Protein AF-A0A0T8SV17-F1 (afdb_monomer_lite)

pLDDT: mean 82.0, std 11.45, range [44.0, 95.12]

Sequence (177 aa):
MTAANGGGGFLLIFLISTILIGFPLLLAEFALGRSAGVSAIKTFGKLGKNNKYNFIGWIGAFALFILLSFYSVIGGWILVYLGIEFGKLFQLGGTGDYAQLFTSIISNPAIALGAQATFILLNIFIVSRGVQKGVERASKVMMPLLFIIFVIIIERSLSLPNAMEGFFTSSNQIFQN

Secondary structure (DSSP, 8-state):
-GGGTTTHHHHHHHHHHIIIIIHHHHHHHHHHHHHH-S-HHHHHHHHTTSGGGHHHHHHHHHHHHHHHHHHHHHHHHHHHHHHHHHHHHTT-S----HHHHHHHHHH-HHHHHHHHHHHHHHHHHHHHT-IIIIIIHHHHHHHHHHHHHHHHHHHHHHTSTTHHHHHHHHHHTTT--

InterPro domains:
  IPR000175 Sodium:neurotransmitter symporter [PF00209] (2-85)
  IPR000175 Sodium:neurotransmitter symporter [PS50267] (1-177)
  IPR000175 Sodium:neurotransmitter symporter [PTHR42948] (1-167)
  IPR037272 Sodium:neurotransmitter symporter superfamily [SSF161070] (2-168)

Foldseek 3Di:
DLVVPLFQQVVVVVVVCCVPPVVVVVVVLVVLCVVQVDDQLCSQCSVVVHNVRSVVSVVVVVVVVVVLVVVLLVQLVVVVVVVQVVCVVVVNDDDDDVVVVVVVCVVDPVSSVVSSVVSVVVVCVQPVCPCVRRVVVCCVVVVVVVVVVVVVVVVVCCVDPCSVVVVVVSVVSNPPD

Organism: Streptococcus pneumoniae (NCBI:txid1313)

Radius of gyration: 21.64 Å; chains: 1; bounding box: 38×45×60 Å

Structure (mmCIF, N/CA/C/O backbone):
data_AF-A0A0T8SV17-F1
#
_entry.id   AF-A0A0T8SV17-F1
#
loop_
_atom_site.group_PDB
_atom_site.id
_atom_site.type_symbol
_atom_site.label_atom_id
_atom_site.label_alt_id
_atom_site.label_comp_id
_atom_site.label_asym_id
_atom_site.label_entity_id
_atom_site.label_seq_id
_atom_site.pdbx_PDB_ins_code
_atom_site.Cartn_x
_atom_site.Cartn_y
_atom_site.Cartn_z
_atom_site.occupancy
_atom_site.B_iso_or_equiv
_atom_site.auth_seq_id
_atom_site.auth_comp_id
_atom_site.auth_asym_id
_atom_site.auth_atom_id
_atom_site.pdbx_PDB_model_num
ATOM 1 N N . MET A 1 1 ? 14.529 -10.552 1.321 1.00 56.81 1 MET A N 1
ATOM 2 C CA . MET A 1 1 ? 14.667 -11.266 2.613 1.00 56.81 1 MET A CA 1
ATOM 3 C C . MET A 1 1 ? 14.727 -12.775 2.416 1.00 56.81 1 MET A C 1
ATOM 5 O O . MET A 1 1 ? 15.702 -13.359 2.860 1.00 56.81 1 MET A O 1
ATOM 9 N N . THR A 1 2 ? 13.788 -13.390 1.690 1.00 60.19 2 THR A N 1
ATOM 10 C CA . THR A 1 2 ? 13.746 -14.846 1.437 1.00 60.19 2 THR A CA 1
ATOM 11 C C . THR A 1 2 ? 15.035 -15.407 0.824 1.00 60.19 2 THR A C 1
ATOM 13 O O . THR A 1 2 ? 15.623 -16.316 1.392 1.00 60.19 2 THR A O 1
ATOM 16 N N . ALA A 1 3 ? 15.563 -14.806 -0.250 1.00 59.19 3 ALA A N 1
ATOM 17 C CA . ALA A 1 3 ? 16.815 -15.268 -0.871 1.00 59.19 3 ALA A CA 1
ATOM 18 C C . ALA A 1 3 ? 18.059 -15.144 0.037 1.00 59.19 3 ALA A C 1
ATOM 20 O O . ALA A 1 3 ? 19.025 -15.872 -0.147 1.00 59.19 3 ALA A O 1
ATOM 21 N N . ALA A 1 4 ? 18.032 -14.243 1.026 1.00 62.06 4 ALA A N 1
ATOM 22 C CA . ALA A 1 4 ? 19.168 -13.960 1.906 1.00 62.06 4 ALA A CA 1
ATOM 23 C C . ALA A 1 4 ? 19.126 -14.723 3.246 1.00 62.06 4 ALA A C 1
ATOM 25 O O . ALA A 1 4 ? 20.115 -14.715 3.964 1.00 62.06 4 ALA A O 1
ATOM 26 N N . ASN A 1 5 ? 17.999 -15.359 3.602 1.00 65.31 5 ASN A N 1
ATOM 27 C CA . ASN A 1 5 ? 17.790 -16.008 4.909 1.00 65.31 5 ASN A CA 1
ATOM 28 C C . ASN A 1 5 ? 17.470 -17.513 4.788 1.00 65.31 5 ASN A C 1
ATOM 30 O O . ASN A 1 5 ? 16.743 -18.053 5.612 1.00 65.31 5 ASN A O 1
ATOM 34 N N . GLY A 1 6 ? 17.976 -18.197 3.756 1.00 63.34 6 GLY A N 1
ATOM 35 C CA . GLY A 1 6 ? 17.764 -19.645 3.583 1.00 63.34 6 GLY A CA 1
ATOM 36 C C . GLY A 1 6 ? 16.581 -20.032 2.688 1.00 63.34 6 GLY A C 1
ATOM 37 O O . GLY A 1 6 ? 16.060 -21.140 2.791 1.00 63.34 6 GLY A O 1
ATOM 38 N N . GLY A 1 7 ? 16.134 -19.130 1.809 1.00 72.56 7 GLY A N 1
ATOM 39 C CA . GLY A 1 7 ? 15.216 -19.456 0.717 1.00 72.56 7 GLY A CA 1
ATOM 40 C C . GLY A 1 7 ? 13.883 -20.037 1.191 1.00 72.56 7 GLY A C 1
ATOM 41 O O . GLY A 1 7 ? 13.124 -19.377 1.907 1.00 72.56 7 GLY A O 1
ATOM 42 N N . GLY A 1 8 ? 13.591 -21.272 0.771 1.00 69.44 8 GLY A N 1
ATOM 43 C CA . GLY A 1 8 ? 12.343 -21.972 1.086 1.00 69.44 8 GLY A CA 1
ATOM 44 C C . GLY A 1 8 ? 12.146 -22.285 2.576 1.00 69.44 8 GLY A C 1
ATOM 45 O O . GLY A 1 8 ? 11.008 -22.269 3.043 1.00 69.44 8 GLY A O 1
ATOM 46 N N . GLY A 1 9 ? 13.222 -22.495 3.346 1.00 75.94 9 GLY A N 1
ATOM 47 C CA . GLY A 1 9 ? 13.131 -22.774 4.786 1.00 75.94 9 GLY A CA 1
ATOM 48 C C . GLY A 1 9 ? 12.598 -21.575 5.579 1.00 75.94 9 GLY A C 1
ATOM 49 O O . GLY A 1 9 ? 11.677 -21.708 6.387 1.00 75.94 9 GLY A O 1
ATOM 50 N N . PHE A 1 10 ? 13.085 -20.369 5.265 1.00 79.44 10 PHE A N 1
ATOM 51 C CA . PHE A 1 10 ? 12.547 -19.123 5.822 1.00 79.44 10 PHE A CA 1
ATOM 52 C C . PHE A 1 10 ? 11.077 -18.920 5.453 1.00 79.44 10 PHE A C 1
ATOM 54 O O . PHE A 1 10 ? 10.292 -18.478 6.290 1.00 79.44 10 PHE A O 1
ATOM 61 N N . LEU A 1 11 ? 10.689 -19.254 4.217 1.00 83.62 11 LEU A N 1
ATOM 62 C CA . LEU A 1 11 ? 9.303 -19.124 3.774 1.00 83.62 11 LEU A CA 1
ATOM 63 C C . LEU A 1 11 ? 8.361 -20.015 4.598 1.00 83.62 11 LEU A C 1
ATOM 65 O O . LEU A 1 11 ? 7.295 -19.551 4.992 1.00 83.62 11 LEU A O 1
ATOM 69 N N . LEU A 1 12 ? 8.756 -21.257 4.899 1.00 84.06 12 LEU A N 1
ATOM 70 C CA . LEU A 1 12 ? 7.961 -22.161 5.739 1.00 84.06 12 LEU A CA 1
ATOM 71 C C . LEU A 1 12 ? 7.763 -21.601 7.151 1.00 84.06 12 LEU A C 1
ATOM 73 O O . LEU A 1 12 ? 6.630 -21.534 7.627 1.00 84.06 12 LEU A O 1
ATOM 77 N N . ILE A 1 13 ? 8.839 -21.141 7.795 1.00 86.62 13 ILE A N 1
ATOM 78 C CA . ILE A 1 13 ? 8.761 -20.525 9.128 1.00 86.62 13 ILE A CA 1
ATOM 79 C C . ILE A 1 13 ? 7.885 -19.268 9.077 1.00 86.62 13 ILE A C 1
ATOM 81 O O . ILE A 1 13 ? 6.992 -19.107 9.905 1.00 86.62 13 ILE A O 1
ATOM 85 N N . PHE A 1 14 ? 8.069 -18.415 8.067 1.00 88.50 14 PHE A N 1
ATOM 86 C CA . PHE A 1 14 ? 7.258 -17.218 7.855 1.00 88.50 14 PHE A CA 1
ATOM 87 C C . PHE A 1 14 ? 5.764 -17.543 7.706 1.00 88.50 14 PHE A C 1
ATOM 89 O O . PHE A 1 14 ? 4.928 -16.869 8.311 1.00 88.50 14 PHE A O 1
ATOM 96 N N . LEU A 1 15 ? 5.411 -18.583 6.944 1.00 90.12 15 LEU A N 1
ATOM 97 C CA . LEU A 1 15 ? 4.022 -19.019 6.773 1.00 90.12 15 LEU A CA 1
ATOM 98 C C . LEU A 1 15 ? 3.426 -19.534 8.086 1.00 90.12 15 LEU A C 1
ATOM 100 O O . LEU A 1 15 ? 2.327 -19.121 8.458 1.00 90.12 15 LEU A O 1
ATOM 104 N N . ILE A 1 16 ? 4.164 -20.370 8.821 1.00 92.81 16 ILE A N 1
ATOM 105 C CA . ILE A 1 16 ? 3.731 -20.881 10.128 1.00 92.81 16 ILE A CA 1
ATOM 106 C C . ILE A 1 16 ? 3.519 -19.721 11.107 1.00 92.81 16 ILE A C 1
ATOM 108 O O . ILE A 1 16 ? 2.459 -19.623 11.723 1.00 92.81 16 ILE A O 1
ATOM 112 N N . SER A 1 17 ? 4.477 -18.797 11.218 1.00 92.56 17 SER A N 1
ATOM 113 C CA . SER A 1 17 ? 4.351 -17.615 12.076 1.00 92.56 17 SER A CA 1
ATOM 114 C C . SER A 1 17 ? 3.193 -16.709 11.651 1.00 92.56 17 SER A C 1
ATOM 116 O O . SER A 1 17 ? 2.489 -16.173 12.505 1.00 92.56 17 SER A O 1
ATOM 118 N N . THR A 1 18 ? 2.938 -16.563 10.350 1.00 93.94 18 THR A N 1
ATOM 119 C CA . THR A 1 18 ? 1.804 -15.774 9.844 1.00 93.94 18 THR A CA 1
ATOM 120 C C . THR A 1 18 ? 0.470 -16.385 10.269 1.00 93.94 18 THR A C 1
ATOM 122 O O . THR A 1 18 ? -0.420 -15.658 10.706 1.00 93.94 18 THR A O 1
ATOM 125 N N . ILE A 1 19 ? 0.333 -17.710 10.202 1.00 95.12 19 ILE A N 1
ATOM 126 C CA . ILE A 1 19 ? -0.896 -18.407 10.606 1.00 95.12 19 ILE A CA 1
ATOM 127 C C . ILE A 1 19 ? -1.057 -18.414 12.130 1.00 95.12 19 ILE A C 1
ATOM 129 O O . ILE A 1 19 ? -2.159 -18.211 12.626 1.00 95.12 19 ILE A O 1
ATOM 133 N N . LEU A 1 20 ? 0.018 -18.631 12.890 1.00 94.88 20 LEU A N 1
ATOM 134 C CA . LEU A 1 20 ? -0.067 -18.763 14.348 1.00 94.88 20 LEU A CA 1
ATOM 135 C C . LEU A 1 20 ? -0.109 -17.426 15.089 1.00 94.88 20 LEU A C 1
ATOM 137 O O . LEU A 1 20 ? -0.708 -17.347 16.155 1.00 94.88 20 LEU A O 1
ATOM 141 N N . ILE A 1 21 ? 0.528 -16.384 14.555 1.00 94.69 21 ILE A N 1
ATOM 142 C CA . ILE A 1 21 ? 0.640 -15.078 15.218 1.00 94.69 21 ILE A CA 1
ATOM 143 C C . ILE A 1 21 ? -0.141 -14.025 14.436 1.00 94.69 21 ILE A C 1
ATOM 145 O O . ILE A 1 21 ? -0.993 -13.343 15.002 1.00 94.69 21 ILE A O 1
ATOM 149 N N . GLY A 1 22 ? 0.115 -13.912 13.131 1.00 93.69 22 GLY A N 1
ATOM 150 C CA . GLY A 1 22 ? -0.499 -12.882 12.290 1.00 93.69 22 GLY A CA 1
ATOM 151 C C . GLY A 1 22 ? -2.021 -13.009 12.209 1.00 93.69 22 GLY A C 1
ATOM 152 O O . GLY A 1 22 ? -2.734 -12.022 12.377 1.00 93.69 22 GLY A O 1
ATOM 153 N N . PHE A 1 23 ? -2.532 -14.224 12.003 1.00 93.00 23 PHE A N 1
ATOM 154 C CA . PHE A 1 23 ? -3.968 -14.454 11.864 1.00 93.00 23 PHE A CA 1
ATOM 155 C C . PHE A 1 23 ? -4.751 -14.200 13.170 1.00 93.00 23 PHE A C 1
ATOM 157 O O . PHE A 1 23 ? -5.720 -13.436 13.118 1.00 93.00 23 PHE A O 1
ATOM 164 N N . PRO A 1 24 ? -4.345 -14.712 14.354 1.00 94.31 24 PRO A N 1
ATOM 165 C CA . PRO A 1 24 ? -4.997 -14.350 15.615 1.00 94.31 24 PRO A CA 1
ATOM 166 C C . PRO A 1 24 ? -4.905 -12.861 15.948 1.00 94.31 24 PRO A C 1
ATOM 168 O O . PRO A 1 24 ? -5.879 -12.293 16.442 1.00 94.31 24 PRO A O 1
ATOM 171 N N . LEU A 1 25 ? -3.773 -12.212 15.649 1.00 94.00 25 LEU A N 1
ATOM 172 C CA . LEU A 1 25 ? -3.609 -10.773 15.860 1.00 94.00 25 LEU A CA 1
ATOM 173 C C . LEU A 1 25 ? -4.596 -9.971 15.002 1.00 94.00 25 LEU A C 1
ATOM 175 O O . LEU A 1 25 ? -5.286 -9.093 15.517 1.00 94.00 25 LEU A O 1
ATOM 179 N N . LEU A 1 26 ? -4.733 -10.327 13.723 1.00 93.25 26 LEU A N 1
ATOM 180 C CA . LEU A 1 26 ? -5.698 -9.709 12.818 1.00 93.25 26 LEU A CA 1
ATOM 181 C C . LEU A 1 26 ? -7.134 -9.893 13.327 1.00 93.25 26 LEU A C 1
ATOM 183 O O . LEU A 1 26 ? -7.896 -8.929 13.384 1.00 93.25 26 LEU A O 1
ATOM 187 N N . LEU A 1 27 ? -7.507 -11.099 13.765 1.00 93.25 27 LEU A N 1
ATOM 188 C CA . LEU A 1 27 ? -8.825 -11.342 14.360 1.00 93.25 27 LEU A CA 1
ATOM 189 C C . LEU A 1 27 ? -9.065 -10.488 15.614 1.00 93.25 27 LEU A C 1
ATOM 191 O O . LEU A 1 27 ? -10.164 -9.955 15.782 1.00 93.25 27 LEU A O 1
ATOM 195 N N . ALA A 1 28 ? -8.051 -10.325 16.467 1.00 90.75 28 ALA A N 1
ATOM 196 C CA . ALA A 1 28 ? -8.136 -9.474 17.648 1.00 90.75 28 ALA A CA 1
ATOM 197 C C . ALA A 1 28 ? -8.373 -8.004 17.265 1.00 90.75 28 ALA A C 1
ATOM 199 O O . ALA A 1 28 ? -9.283 -7.371 17.802 1.00 90.75 28 ALA A O 1
ATOM 200 N N . GLU A 1 29 ? -7.630 -7.469 16.295 1.00 89.12 29 GLU A N 1
ATOM 201 C CA . GLU A 1 29 ? -7.825 -6.103 15.795 1.00 89.12 29 GLU A CA 1
ATOM 202 C C . GLU A 1 29 ? -9.218 -5.900 15.183 1.00 89.12 29 GLU A C 1
ATOM 204 O O . GLU A 1 29 ? -9.890 -4.907 15.480 1.00 89.12 29 GLU A O 1
ATOM 209 N N . PHE A 1 30 ? -9.706 -6.865 14.396 1.00 89.06 30 PHE A N 1
ATOM 210 C CA . PHE A 1 30 ? -11.061 -6.831 13.839 1.00 89.06 30 PHE A CA 1
ATOM 211 C C . PHE A 1 30 ? -12.137 -6.849 14.933 1.00 89.06 30 PHE A C 1
ATOM 213 O O . PHE A 1 30 ? -13.108 -6.088 14.858 1.00 89.06 30 PHE A O 1
ATOM 220 N N . ALA A 1 31 ? -11.976 -7.681 15.965 1.00 89.62 31 ALA A N 1
ATOM 221 C CA . ALA A 1 31 ? -12.903 -7.747 17.092 1.00 89.62 31 ALA A CA 1
ATOM 222 C C . ALA A 1 31 ? -12.916 -6.439 17.905 1.00 89.62 31 ALA A C 1
ATOM 224 O O . ALA A 1 31 ? -13.990 -5.929 18.248 1.00 89.62 31 ALA A O 1
ATOM 225 N N . LEU A 1 32 ? -11.745 -5.849 18.165 1.00 87.88 32 LEU A N 1
ATOM 226 C CA . LEU A 1 32 ? -11.609 -4.556 18.844 1.00 87.88 32 LEU A CA 1
ATOM 227 C C . LEU A 1 32 ? -12.252 -3.423 18.032 1.00 87.88 32 LEU A C 1
ATOM 229 O O . LEU A 1 32 ? -13.040 -2.648 18.573 1.00 87.88 32 LEU A O 1
ATOM 233 N N . GLY A 1 33 ? -11.992 -3.358 16.724 1.00 86.88 33 GLY A N 1
ATOM 234 C CA . GLY A 1 33 ? -12.582 -2.346 15.845 1.00 86.88 33 GLY A CA 1
ATOM 235 C C . GLY A 1 33 ? -14.108 -2.449 15.764 1.00 86.88 33 GLY A C 1
ATOM 236 O O . GLY A 1 33 ? -14.812 -1.444 15.893 1.00 86.88 33 GLY A O 1
ATOM 237 N N . ARG A 1 34 ? -14.640 -3.672 15.621 1.00 87.50 34 ARG A N 1
ATOM 238 C CA . ARG A 1 34 ? -16.089 -3.919 15.541 1.00 87.50 34 ARG A CA 1
ATOM 239 C C . ARG A 1 34 ? -16.810 -3.620 16.855 1.00 87.50 34 ARG A C 1
ATOM 241 O O . ARG A 1 34 ? -17.902 -3.061 16.824 1.00 87.50 34 ARG A O 1
ATOM 248 N N . SER A 1 35 ? -16.218 -3.984 17.992 1.00 85.31 35 SER A N 1
ATOM 249 C CA . SER A 1 35 ? -16.806 -3.739 19.318 1.00 85.31 35 SER A CA 1
ATOM 250 C C . SER A 1 35 ? -16.759 -2.263 19.718 1.00 85.31 35 SER A C 1
ATOM 252 O O . SER A 1 35 ? -17.707 -1.754 20.317 1.00 85.31 35 SER A O 1
ATOM 254 N N . ALA A 1 36 ? -15.695 -1.542 19.357 1.00 85.38 36 ALA A N 1
ATOM 255 C CA . ALA A 1 36 ? -15.583 -0.125 19.666 1.00 85.38 36 ALA A CA 1
ATOM 256 C C . ALA A 1 36 ? -16.443 0.752 18.744 1.00 85.38 36 ALA A C 1
ATOM 258 O O . ALA A 1 36 ? -17.002 1.746 19.214 1.00 85.38 36 ALA A O 1
ATOM 259 N N . GLY A 1 37 ? -16.572 0.420 17.453 1.00 80.56 37 GLY A N 1
ATOM 260 C CA . GLY A 1 37 ? -17.383 1.184 16.492 1.00 80.56 37 GLY A CA 1
ATOM 261 C C . GLY A 1 37 ? -16.947 2.650 16.338 1.00 80.56 37 GLY A C 1
ATOM 262 O O . GLY A 1 37 ? -17.757 3.517 16.021 1.00 80.56 37 GLY A O 1
ATOM 263 N N . VAL A 1 38 ? -15.684 2.947 16.643 1.00 83.50 38 VAL A N 1
ATOM 264 C CA . VAL A 1 38 ? -15.059 4.274 16.544 1.00 83.50 38 VAL A CA 1
ATOM 265 C C . VAL A 1 38 ? -13.719 4.140 15.824 1.00 83.50 38 VAL A C 1
ATOM 267 O O . VAL A 1 38 ? -13.262 3.033 15.553 1.00 83.50 38 VAL A O 1
ATOM 270 N N . SER A 1 39 ? -13.072 5.261 15.501 1.00 81.62 39 SER A N 1
ATOM 271 C CA . SER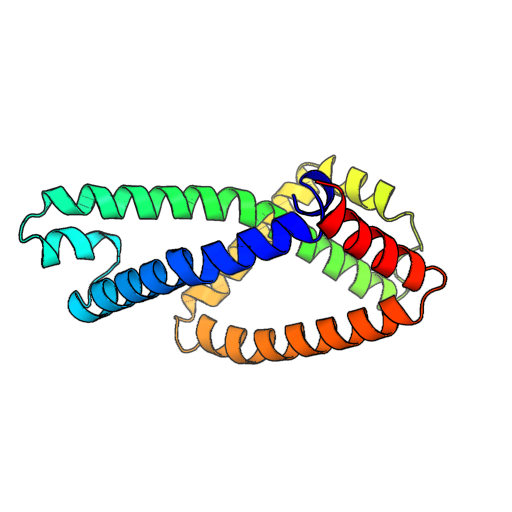 A 1 39 ? -11.762 5.234 14.845 1.00 81.62 39 SER A CA 1
ATOM 272 C C . SER A 1 39 ? -10.714 4.464 15.663 1.00 81.62 39 SER A C 1
ATOM 274 O O . SER A 1 39 ? -10.778 4.417 16.896 1.00 81.62 39 SER A O 1
ATOM 276 N N . ALA A 1 40 ? -9.708 3.909 14.979 1.00 79.38 40 ALA A N 1
ATOM 277 C CA . ALA A 1 40 ? -8.624 3.137 15.599 1.00 79.38 40 ALA A CA 1
ATOM 278 C C . ALA A 1 40 ? -7.939 3.895 16.756 1.00 79.38 40 ALA A C 1
ATOM 280 O O . ALA A 1 40 ? -7.636 3.312 17.792 1.00 79.38 40 ALA A O 1
ATOM 281 N N . ILE A 1 41 ? -7.807 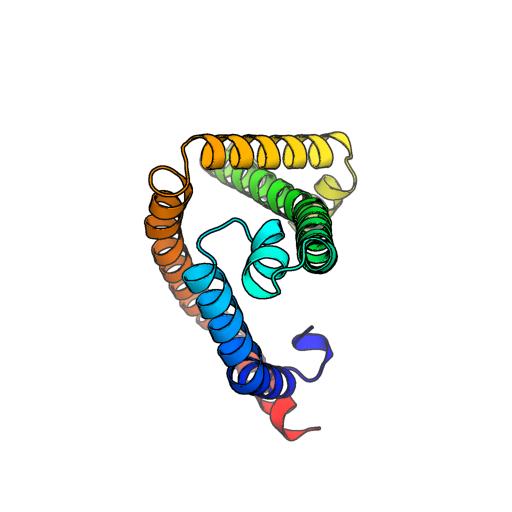5.223 16.637 1.00 83.94 41 ILE A N 1
ATOM 282 C CA . ILE A 1 41 ? -7.210 6.076 17.676 1.00 83.94 41 ILE A CA 1
ATOM 283 C C . ILE A 1 41 ? -8.052 6.094 18.963 1.00 83.94 41 ILE A C 1
ATOM 285 O O . ILE A 1 41 ? -7.509 6.045 20.063 1.00 83.94 41 ILE A O 1
ATOM 289 N N . LYS A 1 42 ? -9.383 6.157 18.835 1.00 83.06 42 LYS A N 1
ATOM 290 C CA . LYS A 1 42 ? -10.318 6.279 19.969 1.00 83.06 42 LYS A CA 1
ATOM 291 C C . LYS A 1 42 ? -10.766 4.928 20.535 1.00 83.06 42 LYS A C 1
ATOM 293 O O . LYS A 1 42 ? -11.409 4.882 21.583 1.00 83.06 42 LYS A O 1
ATOM 298 N N . THR A 1 43 ? -10.451 3.838 19.835 1.00 84.38 43 THR A N 1
ATOM 299 C CA . THR A 1 43 ? -10.861 2.468 20.177 1.00 84.38 43 THR A CA 1
ATOM 300 C C . THR A 1 43 ? -10.369 2.073 21.568 1.00 84.38 43 THR A C 1
ATOM 302 O O . THR A 1 43 ? -11.164 1.644 22.405 1.00 84.38 43 THR A O 1
ATOM 305 N N . PHE A 1 44 ? -9.091 2.323 21.858 1.00 83.19 44 PHE A N 1
ATOM 306 C CA . PHE A 1 44 ? -8.472 1.967 23.135 1.00 83.19 44 PHE A CA 1
ATOM 307 C C . PHE A 1 44 ? -9.035 2.756 24.321 1.00 83.19 44 PHE A C 1
ATOM 309 O O . PHE A 1 44 ? -9.282 2.176 25.375 1.00 83.19 44 PHE A O 1
ATOM 316 N N . GLY A 1 45 ? -9.309 4.055 24.167 1.00 81.31 45 GLY A N 1
ATOM 317 C CA . GLY A 1 45 ? -9.909 4.847 25.241 1.00 81.31 45 GLY A CA 1
ATOM 318 C C . GLY A 1 45 ? -11.380 4.529 25.486 1.00 81.31 45 GLY A C 1
ATOM 319 O O . GLY A 1 45 ? -11.818 4.564 26.635 1.00 81.31 45 GLY A O 1
ATOM 320 N N . LYS A 1 46 ? -12.136 4.165 24.438 1.00 83.12 46 LYS A N 1
ATOM 321 C CA . LYS A 1 46 ? -13.539 3.743 24.569 1.00 83.12 46 LYS A CA 1
ATOM 322 C C . LYS A 1 46 ? -13.659 2.396 25.283 1.00 83.12 46 LYS A C 1
ATOM 324 O O . LYS A 1 46 ? -14.445 2.280 26.219 1.00 83.12 46 LYS A O 1
ATOM 329 N N . LEU A 1 47 ? -12.871 1.401 24.873 1.00 81.69 47 LEU A N 1
ATOM 330 C CA . LEU A 1 47 ? -12.878 0.068 25.486 1.00 81.69 47 LEU A CA 1
ATOM 331 C C . LEU A 1 47 ? -12.246 0.074 26.885 1.00 81.69 47 LEU A C 1
ATOM 333 O O . LEU A 1 47 ? -12.776 -0.548 27.800 1.00 81.69 47 LEU A O 1
ATOM 337 N N . GLY A 1 48 ? -11.167 0.834 27.080 1.00 78.50 48 GLY A N 1
ATOM 338 C CA . GLY A 1 48 ? -10.488 0.970 28.370 1.00 78.50 48 GLY A CA 1
ATOM 339 C C . GLY A 1 48 ? -11.149 1.945 29.351 1.00 78.50 48 GLY A C 1
ATOM 340 O O . GLY A 1 48 ? -10.595 2.171 30.424 1.00 78.50 48 GLY A O 1
ATOM 341 N N . LYS A 1 49 ? -12.287 2.567 28.987 1.00 78.44 49 LYS A N 1
ATOM 342 C CA . LYS A 1 49 ? -13.011 3.604 29.761 1.00 78.44 49 LYS A CA 1
ATOM 343 C C . LYS A 1 49 ? -12.123 4.745 30.290 1.00 78.44 49 LYS A C 1
ATOM 345 O O . LYS A 1 49 ? -12.473 5.422 31.254 1.00 78.44 49 LYS A O 1
ATOM 350 N N . ASN A 1 50 ? -10.971 4.973 29.667 1.00 81.44 50 ASN A N 1
ATOM 351 C CA . ASN A 1 50 ? -10.003 5.979 30.076 1.00 81.44 50 ASN A CA 1
ATOM 352 C C . ASN A 1 50 ? -9.333 6.564 28.837 1.00 81.44 50 ASN A C 1
ATOM 354 O O . ASN A 1 50 ? -8.670 5.868 28.068 1.00 81.44 50 ASN A O 1
ATOM 358 N N . ASN A 1 51 ? -9.478 7.877 28.671 1.00 77.00 51 ASN A N 1
ATOM 359 C CA . ASN A 1 51 ? -9.007 8.601 27.496 1.00 77.00 51 ASN A CA 1
ATOM 360 C C . ASN A 1 51 ? -7.475 8.547 27.322 1.00 77.00 51 ASN A C 1
ATOM 362 O O . ASN A 1 51 ? -6.982 8.766 26.218 1.00 77.00 51 ASN A O 1
ATOM 366 N N . LYS A 1 52 ? -6.718 8.214 28.380 1.00 80.12 52 LYS A N 1
ATOM 367 C CA . LYS A 1 52 ? -5.255 8.051 28.332 1.00 80.12 52 LYS A CA 1
ATOM 368 C C . LYS A 1 52 ? -4.818 6.876 27.451 1.00 80.12 52 LYS A C 1
ATOM 370 O O . LYS A 1 52 ? -3.765 6.953 26.826 1.00 80.12 52 LYS A O 1
ATOM 375 N N . TYR A 1 53 ? -5.638 5.830 27.321 1.00 82.25 53 TYR A N 1
ATOM 376 C CA . TYR A 1 53 ? -5.312 4.684 26.463 1.00 82.25 53 TYR A CA 1
ATOM 377 C C . TYR A 1 53 ? -5.365 5.010 24.964 1.00 82.25 53 TYR A C 1
ATOM 379 O O . TYR A 1 53 ? -4.805 4.266 24.163 1.00 82.25 53 TYR A O 1
ATOM 387 N N . ASN A 1 54 ? -5.934 6.157 24.567 1.00 83.56 54 ASN A N 1
ATOM 388 C CA . ASN A 1 54 ? -5.860 6.628 23.178 1.00 83.56 54 ASN A CA 1
ATOM 389 C C . ASN A 1 54 ? -4.425 6.904 22.714 1.00 83.56 54 ASN A C 1
ATOM 391 O O . ASN A 1 54 ? -4.184 6.958 21.510 1.00 83.56 54 ASN A O 1
ATOM 395 N N . PHE A 1 55 ? -3.468 7.062 23.636 1.00 85.94 55 PHE A N 1
ATOM 396 C CA . PHE A 1 55 ? -2.055 7.197 23.286 1.00 85.94 55 PHE A CA 1
ATOM 397 C C . PHE A 1 55 ? -1.548 6.003 22.458 1.00 85.94 55 PHE A C 1
ATOM 399 O O . PHE A 1 55 ? -0.831 6.198 21.483 1.00 85.94 55 PHE A O 1
ATOM 406 N N . ILE A 1 56 ? -2.008 4.783 22.760 1.00 86.62 56 ILE A N 1
ATOM 407 C CA . ILE A 1 56 ? -1.667 3.567 21.997 1.00 86.62 56 ILE A CA 1
ATOM 408 C C . ILE A 1 56 ? -2.155 3.689 20.547 1.00 86.62 56 ILE A C 1
ATOM 410 O O . ILE A 1 56 ? -1.428 3.389 19.602 1.00 86.62 56 ILE A O 1
ATOM 414 N N . GLY A 1 57 ? -3.370 4.208 20.362 1.00 85.25 57 GLY A N 1
ATOM 415 C CA . GLY A 1 57 ? -3.928 4.466 19.039 1.00 85.25 57 GLY A CA 1
ATOM 416 C C . GLY A 1 57 ? -3.154 5.532 18.253 1.00 85.25 57 GLY A C 1
ATOM 417 O O . GLY A 1 57 ? -3.014 5.418 17.036 1.00 85.25 57 GLY A O 1
ATOM 418 N N . TRP A 1 58 ? -2.601 6.539 18.936 1.00 88.31 58 TRP A N 1
ATOM 419 C CA . TRP A 1 58 ? -1.733 7.549 18.323 1.00 88.31 58 TRP A CA 1
ATOM 420 C C . TRP A 1 58 ? -0.392 6.984 17.856 1.00 88.31 58 TRP A C 1
ATOM 422 O O . TRP A 1 58 ? 0.065 7.362 16.779 1.00 88.31 58 TRP A O 1
ATOM 432 N N . ILE A 1 59 ? 0.205 6.049 18.602 1.00 91.69 59 ILE A N 1
ATOM 433 C CA . ILE A 1 59 ? 1.420 5.346 18.159 1.00 91.69 59 ILE A CA 1
ATOM 434 C C . ILE A 1 59 ? 1.142 4.599 16.850 1.00 91.69 59 ILE A C 1
ATOM 436 O O . ILE A 1 59 ? 1.912 4.721 15.900 1.00 91.69 59 ILE A O 1
ATOM 440 N N . GLY A 1 60 ? 0.013 3.886 16.764 1.00 89.12 60 GLY A N 1
ATOM 441 C CA . GLY A 1 60 ? -0.392 3.195 15.537 1.00 89.12 60 GLY A CA 1
ATOM 442 C C . GLY A 1 60 ? -0.604 4.153 14.360 1.00 89.12 60 GLY A C 1
ATOM 443 O O . GLY A 1 60 ? -0.105 3.911 13.263 1.00 89.12 60 GLY A O 1
ATOM 444 N N . ALA A 1 61 ? -1.279 5.283 14.586 1.00 89.56 61 ALA A N 1
ATOM 445 C CA . ALA A 1 61 ? -1.471 6.302 13.554 1.00 89.56 61 ALA A CA 1
ATOM 446 C C . ALA A 1 61 ? -0.140 6.903 13.066 1.00 89.56 61 ALA A C 1
ATOM 448 O O . ALA A 1 61 ? 0.043 7.105 11.867 1.00 89.56 61 ALA A O 1
ATOM 449 N N . PHE A 1 62 ? 0.804 7.143 13.977 1.00 93.50 62 PHE A N 1
ATOM 450 C CA . PHE A 1 62 ? 2.136 7.635 13.635 1.00 93.50 62 PHE A CA 1
ATOM 451 C C . PHE A 1 62 ? 2.951 6.598 12.849 1.00 93.50 62 PHE A C 1
ATOM 453 O O . PHE A 1 62 ? 3.581 6.937 11.849 1.00 93.50 62 PHE A O 1
ATOM 460 N N . ALA A 1 63 ? 2.879 5.321 13.234 1.00 93.06 63 ALA A N 1
ATOM 461 C CA . ALA A 1 63 ? 3.504 4.233 12.488 1.00 93.06 63 ALA A CA 1
ATOM 462 C C . ALA A 1 63 ? 2.943 4.127 11.060 1.00 93.06 63 ALA A C 1
ATOM 464 O O . ALA A 1 63 ? 3.712 4.023 10.107 1.00 93.06 63 ALA A O 1
ATOM 465 N N . LEU A 1 64 ? 1.619 4.234 10.893 1.00 92.19 64 LEU A N 1
ATOM 466 C CA . LEU A 1 64 ? 0.974 4.254 9.574 1.00 92.19 64 LEU A CA 1
ATOM 467 C C . LEU A 1 64 ? 1.372 5.479 8.742 1.00 92.19 64 LEU A C 1
ATOM 469 O O . LEU A 1 64 ? 1.517 5.369 7.527 1.00 92.19 64 LEU A O 1
ATOM 473 N N . PHE A 1 65 ? 1.578 6.633 9.378 1.00 92.75 65 PHE A N 1
ATOM 474 C CA . PHE A 1 65 ? 2.060 7.834 8.701 1.00 92.75 65 PHE A CA 1
ATOM 475 C C . PHE A 1 65 ? 3.484 7.652 8.157 1.00 92.75 65 PHE A C 1
ATOM 477 O O . PHE A 1 65 ? 3.739 7.942 6.987 1.00 92.75 65 PHE A O 1
ATOM 484 N N . ILE A 1 66 ? 4.399 7.110 8.969 1.00 94.31 66 ILE A N 1
ATOM 485 C CA . ILE A 1 66 ? 5.754 6.758 8.515 1.00 94.31 66 ILE A CA 1
ATOM 486 C C . ILE A 1 66 ? 5.683 5.716 7.395 1.00 94.31 66 ILE A C 1
ATOM 488 O O . ILE A 1 66 ? 6.383 5.853 6.391 1.00 94.31 66 ILE A O 1
ATOM 492 N N . LEU A 1 67 ? 4.808 4.716 7.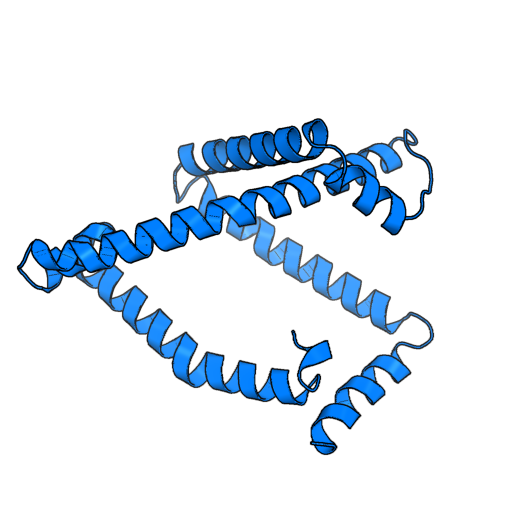542 1.00 93.81 67 LEU A N 1
ATOM 493 C CA . LEU A 1 67 ? 4.598 3.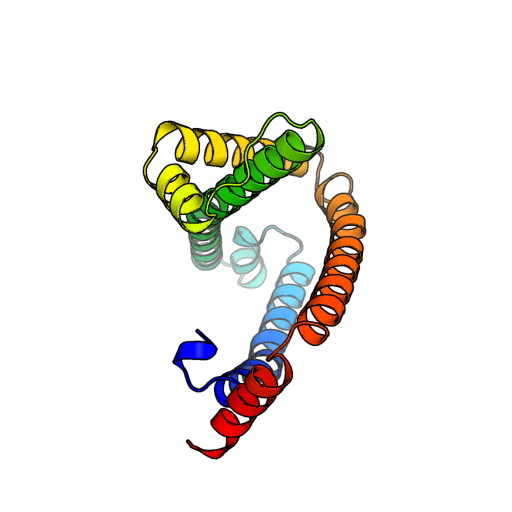681 6.536 1.00 93.81 67 LEU A CA 1
ATOM 494 C C . LEU A 1 67 ? 4.191 4.280 5.192 1.00 93.81 67 LEU A C 1
ATOM 496 O O . LEU A 1 67 ? 4.820 4.000 4.175 1.00 93.81 67 LEU A O 1
ATOM 500 N N . LEU A 1 68 ? 3.196 5.166 5.191 1.00 91.75 68 LEU A N 1
ATOM 501 C CA . LEU A 1 68 ? 2.747 5.850 3.984 1.00 91.75 68 LEU A CA 1
ATOM 502 C C . LEU A 1 68 ? 3.859 6.696 3.348 1.00 91.75 68 LEU A C 1
ATOM 504 O O . LEU A 1 68 ? 3.965 6.726 2.122 1.00 91.75 68 LEU A O 1
ATOM 508 N N . SER A 1 69 ? 4.698 7.349 4.158 1.00 90.44 69 SER A N 1
ATOM 509 C CA . SER A 1 69 ? 5.789 8.201 3.674 1.00 90.44 69 SER A CA 1
ATOM 510 C C . SER A 1 69 ? 6.734 7.442 2.739 1.00 90.44 69 SER A C 1
ATOM 512 O O . SER A 1 69 ? 6.870 7.820 1.574 1.00 90.44 69 SER A O 1
ATOM 514 N N . PHE A 1 70 ? 7.308 6.315 3.174 1.00 90.25 70 PHE A N 1
ATOM 515 C CA . PHE A 1 70 ? 8.206 5.546 2.304 1.00 90.25 70 PHE A CA 1
ATOM 516 C C . PHE A 1 70 ? 7.453 4.766 1.218 1.00 90.25 70 PHE A C 1
ATOM 518 O O . PHE A 1 70 ? 7.956 4.619 0.104 1.00 90.25 70 PHE A O 1
ATOM 525 N N . TYR A 1 71 ? 6.235 4.289 1.499 1.00 91.44 71 TYR A N 1
ATOM 526 C CA . TYR A 1 71 ? 5.463 3.516 0.522 1.00 91.44 71 TYR A CA 1
ATOM 527 C C . TYR A 1 71 ? 5.017 4.379 -0.664 1.00 91.44 71 TYR A C 1
ATOM 529 O O . TYR A 1 71 ? 4.939 3.898 -1.793 1.00 91.44 71 TYR A O 1
ATOM 537 N N . SER A 1 72 ? 4.788 5.676 -0.430 1.00 92.69 72 SER A N 1
ATOM 538 C CA . SER A 1 72 ? 4.457 6.637 -1.484 1.00 92.69 72 SER A CA 1
ATOM 539 C C . SER A 1 72 ? 5.581 6.822 -2.509 1.00 92.69 72 SER A C 1
ATOM 541 O O . SER A 1 72 ? 5.295 7.016 -3.689 1.00 92.69 72 SER A O 1
ATOM 543 N N . VAL A 1 73 ? 6.846 6.701 -2.090 1.00 90.94 73 VAL A N 1
ATOM 544 C CA . VAL A 1 73 ? 8.013 6.787 -2.984 1.00 90.94 73 VAL A CA 1
ATOM 545 C C . VAL A 1 73 ? 8.041 5.589 -3.933 1.00 90.94 73 VAL A C 1
ATOM 547 O O . VAL A 1 73 ? 8.123 5.760 -5.148 1.00 90.94 73 VAL A O 1
ATOM 550 N N . ILE A 1 74 ? 7.889 4.378 -3.386 1.00 90.88 74 ILE A N 1
ATOM 551 C CA . ILE A 1 74 ? 7.847 3.136 -4.173 1.00 90.88 74 ILE A CA 1
ATOM 552 C C . ILE A 1 74 ? 6.650 3.158 -5.134 1.00 90.88 74 ILE A C 1
ATOM 554 O O . ILE A 1 74 ? 6.789 2.822 -6.310 1.00 90.88 74 ILE A O 1
ATOM 558 N N . GLY A 1 75 ? 5.485 3.612 -4.660 1.00 90.75 75 GLY A N 1
ATOM 559 C CA . GLY A 1 75 ? 4.297 3.802 -5.492 1.00 90.75 75 GLY A CA 1
ATOM 560 C C . GLY A 1 75 ? 4.521 4.784 -6.646 1.00 90.75 75 GLY A C 1
ATOM 561 O O . GLY A 1 75 ? 4.092 4.523 -7.770 1.00 90.75 75 GLY A O 1
ATOM 562 N N . GLY A 1 76 ? 5.249 5.876 -6.396 1.00 90.12 76 GLY A N 1
ATOM 563 C CA . GLY A 1 76 ? 5.668 6.825 -7.426 1.00 90.12 76 GLY A CA 1
ATOM 564 C C . GLY A 1 76 ? 6.510 6.167 -8.518 1.00 90.12 76 GLY A C 1
ATOM 565 O O . GLY A 1 76 ? 6.216 6.335 -9.701 1.00 90.12 76 GLY A O 1
ATOM 566 N N . TRP A 1 77 ? 7.505 5.355 -8.152 1.00 89.69 77 TRP A N 1
ATOM 567 C CA . TRP A 1 77 ? 8.316 4.633 -9.139 1.00 89.69 77 TRP A CA 1
ATOM 568 C C . TRP A 1 77 ? 7.462 3.723 -10.021 1.00 89.69 77 TRP A C 1
ATOM 570 O O . TRP A 1 77 ? 7.622 3.748 -11.239 1.00 89.69 77 TRP A O 1
ATOM 580 N N . ILE A 1 78 ? 6.503 2.991 -9.443 1.00 89.88 78 ILE A N 1
ATOM 581 C CA . ILE A 1 78 ? 5.583 2.134 -10.210 1.00 89.88 78 ILE A CA 1
ATOM 582 C C . ILE A 1 78 ? 4.819 2.947 -11.266 1.00 89.88 78 ILE A C 1
ATOM 584 O O . ILE A 1 78 ? 4.696 2.492 -12.400 1.00 89.88 78 ILE A O 1
ATOM 588 N N . LEU A 1 79 ? 4.350 4.158 -10.938 1.00 89.50 79 LEU A N 1
ATOM 589 C CA . LEU A 1 79 ? 3.667 5.028 -11.906 1.00 89.50 79 LEU A CA 1
ATOM 590 C C . LEU A 1 79 ? 4.582 5.485 -13.046 1.00 89.50 79 LEU A C 1
ATOM 592 O O . LEU A 1 79 ? 4.138 5.543 -14.191 1.00 89.50 79 LEU A O 1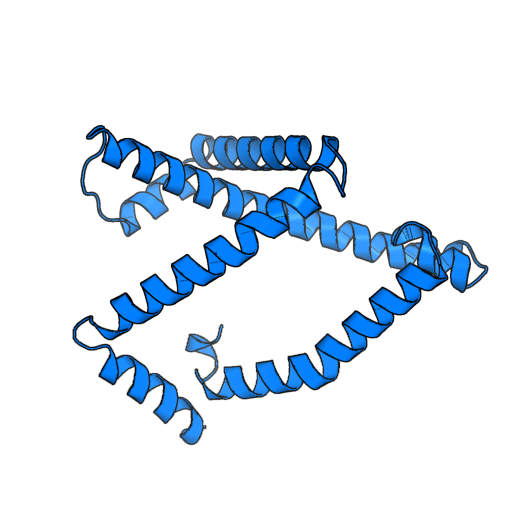
ATOM 596 N N . VAL A 1 80 ? 5.849 5.788 -12.751 1.00 88.81 80 VAL A N 1
ATOM 597 C CA . VAL A 1 80 ? 6.836 6.166 -13.775 1.00 88.81 80 VAL A CA 1
ATOM 598 C C . VAL A 1 80 ? 7.073 5.006 -14.735 1.00 88.81 80 VAL A C 1
ATOM 600 O O . VAL A 1 80 ? 6.980 5.193 -15.946 1.00 88.81 80 VAL A O 1
ATOM 603 N N . TYR A 1 81 ? 7.304 3.800 -14.211 1.00 86.75 81 TYR A N 1
ATOM 604 C CA . TYR A 1 81 ? 7.454 2.599 -15.035 1.00 86.75 81 TYR A CA 1
ATOM 605 C C . TYR A 1 81 ? 6.209 2.324 -15.873 1.00 86.75 81 TYR A C 1
ATOM 607 O O . TYR A 1 81 ? 6.323 2.079 -17.070 1.00 86.75 81 TYR A O 1
ATOM 615 N N . LEU A 1 82 ? 5.021 2.438 -15.276 1.00 87.94 82 LEU A N 1
ATOM 616 C CA . LEU A 1 82 ? 3.760 2.281 -15.992 1.00 87.94 82 LEU A CA 1
ATOM 617 C C . LEU A 1 82 ? 3.663 3.273 -17.164 1.00 87.94 82 LEU A C 1
ATOM 619 O O . LEU A 1 82 ? 3.334 2.874 -18.277 1.00 87.94 82 LEU A O 1
ATOM 623 N N . GLY A 1 83 ? 3.996 4.548 -16.938 1.00 85.56 83 GLY A N 1
ATOM 624 C CA . GLY A 1 83 ? 3.999 5.580 -17.977 1.00 85.56 83 GLY A CA 1
ATOM 625 C C . GLY A 1 83 ? 5.001 5.309 -19.103 1.00 85.56 83 GLY A C 1
ATOM 626 O O . GLY A 1 83 ? 4.675 5.509 -20.271 1.00 85.56 83 GLY A O 1
ATOM 627 N N . ILE A 1 84 ? 6.191 4.802 -18.772 1.00 84.50 84 ILE A N 1
ATOM 628 C CA . ILE A 1 84 ? 7.215 4.420 -19.755 1.00 84.50 84 ILE A CA 1
ATOM 629 C C . ILE A 1 84 ? 6.731 3.248 -20.617 1.00 84.50 84 ILE A C 1
ATOM 631 O O . ILE A 1 84 ? 6.847 3.308 -21.841 1.00 84.50 84 ILE A O 1
ATOM 635 N N . GLU A 1 85 ? 6.147 2.210 -20.012 1.00 84.50 85 GLU A N 1
ATOM 636 C CA . GLU A 1 85 ? 5.598 1.068 -20.755 1.00 84.50 85 GLU A CA 1
ATOM 637 C C . GLU A 1 85 ? 4.402 1.474 -21.630 1.00 84.50 85 GLU A C 1
ATOM 639 O O . GLU A 1 85 ? 4.312 1.054 -22.784 1.00 84.50 85 GLU A O 1
ATOM 644 N N . PHE A 1 86 ? 3.533 2.373 -21.152 1.00 84.00 86 PHE A N 1
ATOM 645 C CA . PHE A 1 86 ? 2.490 2.965 -21.996 1.00 84.00 86 PHE A CA 1
ATOM 646 C C . PHE A 1 86 ? 3.079 3.762 -23.167 1.00 84.00 86 PHE A C 1
ATOM 648 O O . PHE A 1 86 ? 2.593 3.638 -24.287 1.00 84.00 86 PHE A O 1
ATOM 655 N N . GLY A 1 87 ? 4.144 4.538 -22.952 1.00 80.50 87 GLY A N 1
ATOM 656 C CA . GLY A 1 87 ? 4.837 5.269 -24.018 1.00 80.50 87 GLY A CA 1
ATOM 657 C C . GLY A 1 87 ? 5.450 4.348 -25.079 1.00 80.50 87 GLY A C 1
ATOM 658 O O . GLY A 1 87 ? 5.367 4.637 -26.274 1.00 80.50 87 GLY A O 1
ATOM 659 N N . LYS A 1 88 ? 5.992 3.194 -24.672 1.00 80.69 88 LYS A N 1
ATOM 660 C CA . LYS A 1 88 ? 6.510 2.174 -25.598 1.00 80.69 88 LYS A CA 1
ATOM 661 C C . LYS A 1 88 ? 5.420 1.590 -26.500 1.00 80.69 88 LYS A C 1
ATOM 663 O O . LYS A 1 88 ? 5.687 1.365 -27.678 1.00 80.69 88 LYS A O 1
ATOM 668 N N . LEU A 1 89 ? 4.191 1.409 -26.001 1.00 74.62 89 LEU A N 1
ATOM 669 C CA . LEU A 1 89 ? 3.055 0.955 -26.824 1.00 74.62 89 LEU A CA 1
ATOM 670 C C . LEU A 1 89 ? 2.739 1.922 -27.978 1.00 74.62 89 LEU A C 1
ATOM 672 O O . LEU A 1 89 ? 2.290 1.488 -29.036 1.00 74.62 89 LEU A O 1
ATOM 676 N N . PHE A 1 90 ? 3.024 3.214 -27.803 1.00 76.75 90 PHE A N 1
ATOM 677 C CA . PHE A 1 90 ? 2.881 4.246 -28.835 1.00 76.75 90 PHE A CA 1
ATOM 678 C C . PHE A 1 90 ? 4.170 4.497 -29.637 1.00 76.75 90 PHE A C 1
ATOM 680 O O . PHE A 1 90 ? 4.265 5.503 -30.334 1.00 76.75 90 PHE A O 1
ATOM 687 N N . GLN A 1 91 ? 5.163 3.602 -29.549 1.00 68.88 91 GLN A N 1
ATOM 688 C CA . GLN A 1 91 ? 6.471 3.716 -30.217 1.00 68.88 91 GLN A CA 1
ATOM 689 C C . GLN A 1 91 ? 7.261 4.986 -29.837 1.00 68.88 91 GLN A C 1
ATOM 691 O O . GLN A 1 91 ? 8.189 5.384 -30.535 1.00 68.88 91 GLN A O 1
ATOM 696 N N . LEU A 1 92 ? 6.932 5.608 -28.701 1.00 61.91 92 LEU A N 1
ATOM 697 C CA . LEU A 1 92 ? 7.579 6.823 -28.191 1.00 61.91 92 LEU A CA 1
ATOM 698 C C . LEU A 1 92 ? 8.800 6.523 -27.298 1.00 61.91 92 LEU A C 1
ATOM 700 O O . LEU A 1 92 ? 9.299 7.420 -26.621 1.00 61.91 92 LEU A O 1
ATOM 704 N N . GLY A 1 93 ? 9.293 5.278 -27.263 1.00 56.56 93 GLY A N 1
ATOM 705 C CA . GLY A 1 93 ? 10.365 4.866 -26.352 1.00 56.56 93 GLY A CA 1
ATOM 706 C C . GLY A 1 93 ? 11.275 3.772 -26.906 1.00 56.56 93 GLY A C 1
ATOM 707 O O . GLY A 1 93 ? 10.815 2.826 -27.541 1.00 56.56 93 GLY A O 1
ATOM 708 N N . GLY A 1 94 ? 12.578 3.901 -26.638 1.00 55.78 94 GLY A N 1
ATOM 709 C CA . GLY A 1 94 ? 13.598 2.912 -26.991 1.00 55.78 94 GLY A CA 1
ATOM 710 C C . GLY A 1 94 ? 13.704 1.757 -25.987 1.00 55.78 94 GLY A C 1
ATOM 711 O O . GLY A 1 94 ? 13.369 1.886 -24.806 1.00 55.78 94 GLY A O 1
ATOM 712 N N . THR A 1 95 ? 14.206 0.616 -26.458 1.00 54.78 95 THR A N 1
ATOM 713 C CA . THR A 1 95 ? 14.570 -0.554 -25.647 1.00 54.78 95 THR A CA 1
ATOM 714 C C . THR A 1 95 ? 15.867 -0.274 -24.883 1.00 54.78 95 THR A C 1
ATOM 716 O O . THR A 1 95 ? 16.958 -0.502 -25.400 1.00 54.78 95 THR A O 1
ATOM 719 N N . GLY A 1 96 ? 15.753 0.284 -23.679 1.00 60.69 96 GLY A N 1
ATOM 720 C CA . GLY A 1 96 ? 16.887 0.549 -22.791 1.00 60.69 96 GLY A CA 1
ATOM 721 C C . GLY A 1 96 ? 17.050 -0.506 -21.697 1.00 60.69 96 GLY A C 1
ATOM 722 O O . GLY A 1 96 ? 16.086 -1.164 -21.305 1.00 60.69 96 GLY A O 1
ATOM 723 N N . ASP A 1 97 ? 18.274 -0.630 -21.188 1.00 76.62 97 ASP A N 1
ATOM 724 C CA . ASP A 1 97 ? 18.615 -1.415 -20.001 1.00 76.62 97 ASP A CA 1
ATOM 725 C C . ASP A 1 97 ? 17.807 -0.930 -18.780 1.00 76.62 97 ASP A C 1
ATOM 727 O O . ASP A 1 97 ? 17.954 0.207 -18.318 1.00 76.62 97 ASP A O 1
ATOM 731 N N . TYR A 1 98 ? 16.944 -1.800 -18.245 1.00 74.31 98 TYR A N 1
ATOM 732 C CA . TYR A 1 98 ? 16.091 -1.489 -17.096 1.00 74.31 98 TYR A CA 1
ATOM 733 C C . TYR A 1 98 ? 16.900 -1.132 -15.837 1.00 74.31 98 TYR A C 1
ATOM 735 O O . TYR A 1 98 ? 16.412 -0.362 -15.009 1.00 74.31 98 TYR A O 1
ATOM 743 N N . ALA A 1 99 ? 18.140 -1.616 -15.696 1.00 77.25 99 ALA A N 1
ATOM 744 C CA . ALA A 1 99 ? 18.996 -1.279 -14.557 1.00 77.25 99 ALA A CA 1
ATOM 745 C C . ALA A 1 99 ? 19.484 0.180 -14.613 1.00 77.25 99 ALA A C 1
ATOM 747 O O . ALA A 1 99 ? 19.488 0.896 -13.604 1.00 77.25 99 ALA A O 1
ATOM 748 N N . GLN A 1 100 ? 19.841 0.656 -15.806 1.00 80.12 100 GLN A N 1
ATOM 749 C CA . GLN A 1 100 ? 20.226 2.052 -16.018 1.00 80.12 100 GLN A CA 1
ATOM 750 C C . GLN A 1 100 ? 19.025 2.984 -15.892 1.00 80.12 100 GLN A C 1
ATOM 752 O O . GLN A 1 100 ? 19.141 4.074 -15.329 1.00 80.12 100 GLN A O 1
ATOM 757 N N . LEU A 1 101 ? 17.855 2.542 -16.353 1.00 80.69 101 LEU A N 1
ATOM 758 C CA . LEU A 1 101 ? 16.616 3.298 -16.225 1.00 80.69 101 LEU A CA 1
ATOM 759 C C . LEU A 1 101 ? 16.210 3.460 -14.753 1.00 80.69 101 LEU A C 1
ATOM 761 O O . LEU A 1 101 ? 15.883 4.568 -14.329 1.00 80.69 101 LEU A O 1
ATOM 765 N N . PHE A 1 102 ? 16.331 2.399 -13.949 1.00 82.19 102 PHE A N 1
ATOM 766 C CA . PHE A 1 102 ? 16.126 2.474 -12.503 1.00 82.19 102 PHE A CA 1
ATOM 767 C C . PHE A 1 102 ? 17.064 3.482 -11.845 1.00 82.19 102 PHE A C 1
ATOM 769 O O . PHE A 1 102 ? 16.594 4.381 -11.149 1.00 82.19 102 PHE A O 1
ATOM 776 N N . THR A 1 103 ? 18.367 3.370 -12.117 1.00 83.31 103 THR A N 1
ATOM 777 C CA . THR A 1 103 ? 19.381 4.293 -11.586 1.00 83.31 103 THR A CA 1
ATOM 778 C C . THR A 1 103 ? 19.048 5.737 -11.964 1.00 83.31 103 THR A C 1
ATOM 780 O O . THR A 1 103 ? 19.029 6.619 -11.114 1.00 83.31 103 THR A O 1
ATOM 783 N N . SER A 1 104 ? 18.663 5.972 -13.217 1.00 83.56 104 SER A N 1
ATOM 784 C CA . SER A 1 104 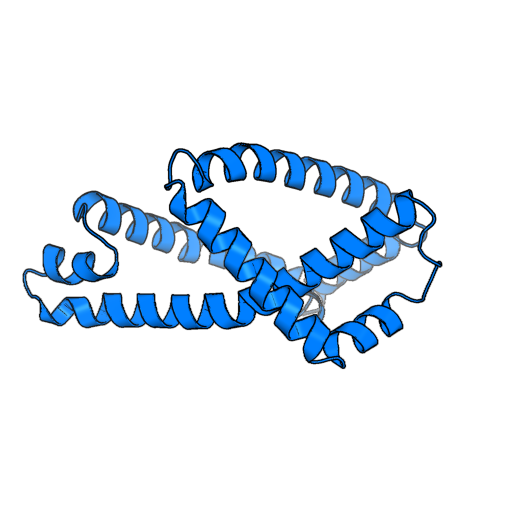? 18.299 7.304 -13.708 1.00 83.56 104 SER A CA 1
ATOM 785 C C . SER A 1 104 ? 17.070 7.894 -13.002 1.00 83.56 104 SER A C 1
ATOM 787 O O . SER A 1 104 ? 17.037 9.095 -12.733 1.00 83.56 104 SER A O 1
ATOM 789 N N . ILE A 1 105 ? 16.069 7.068 -12.670 1.00 82.94 105 ILE A N 1
ATOM 790 C CA . ILE A 1 105 ? 14.856 7.504 -11.958 1.00 82.94 105 ILE A CA 1
ATOM 791 C C . ILE A 1 105 ? 15.175 7.863 -10.504 1.00 82.94 105 ILE A C 1
ATOM 793 O O . ILE A 1 105 ? 14.725 8.902 -10.024 1.00 82.94 105 ILE A O 1
ATOM 797 N N . ILE A 1 106 ? 15.950 7.031 -9.800 1.00 84.44 106 ILE A N 1
ATOM 798 C CA . ILE A 1 106 ? 16.267 7.273 -8.383 1.00 84.44 106 ILE A CA 1
ATOM 799 C C . ILE A 1 106 ? 17.280 8.406 -8.197 1.00 84.44 106 ILE A C 1
ATOM 801 O O . ILE A 1 106 ? 17.245 9.099 -7.183 1.00 84.44 106 ILE A O 1
ATOM 805 N N . SER A 1 107 ? 18.170 8.614 -9.171 1.00 87.31 107 SER A N 1
ATOM 806 C CA . SER A 1 107 ? 19.185 9.666 -9.127 1.00 87.31 107 SER A CA 1
ATOM 807 C C . SER A 1 107 ? 18.645 11.043 -9.508 1.00 87.31 107 SER A C 1
ATOM 809 O O . SER A 1 107 ? 19.339 12.029 -9.276 1.00 87.31 107 SER A O 1
ATOM 811 N N . ASN A 1 108 ? 17.436 11.140 -10.077 1.00 89.25 108 ASN A N 1
ATOM 812 C CA . ASN A 1 108 ? 16.814 12.409 -10.448 1.00 89.25 108 ASN A CA 1
ATOM 813 C C . ASN A 1 108 ? 15.753 12.837 -9.411 1.00 89.25 108 ASN A C 1
ATOM 815 O O . ASN A 1 108 ? 14.633 12.313 -9.424 1.00 89.25 108 ASN A O 1
ATOM 819 N N . PRO A 1 109 ? 16.042 13.840 -8.556 1.00 86.88 109 PRO A N 1
ATOM 820 C CA . PRO A 1 109 ? 15.119 14.266 -7.506 1.00 86.88 109 PRO A CA 1
ATOM 821 C C . PRO A 1 109 ? 13.797 14.815 -8.046 1.00 86.88 109 PRO A C 1
ATOM 823 O O . PRO A 1 109 ? 12.760 14.626 -7.419 1.00 86.88 109 PRO A O 1
ATOM 826 N N . ALA A 1 110 ? 13.804 15.472 -9.210 1.00 88.75 110 ALA A N 1
ATOM 827 C CA . ALA A 1 110 ? 12.598 16.068 -9.779 1.00 88.75 110 ALA A CA 1
ATOM 828 C C . ALA A 1 110 ? 11.601 14.993 -10.235 1.00 88.75 110 ALA A C 1
ATOM 830 O O . ALA A 1 110 ? 10.407 15.103 -9.958 1.00 88.75 110 ALA A O 1
ATOM 831 N N . ILE A 1 111 ? 12.094 13.927 -10.876 1.00 86.06 111 ILE A N 1
ATOM 832 C CA . ILE A 1 111 ? 11.259 12.797 -11.305 1.00 86.06 111 ILE A CA 1
ATOM 833 C C . ILE A 1 111 ? 10.758 12.024 -10.083 1.00 86.06 111 ILE A C 1
ATOM 835 O O . ILE A 1 111 ? 9.564 11.749 -9.988 1.00 86.06 111 ILE A O 1
ATOM 839 N N . ALA A 1 112 ? 11.640 11.717 -9.128 1.00 86.62 112 ALA A N 1
ATOM 840 C CA . ALA A 1 112 ? 11.273 10.973 -7.927 1.00 86.62 112 ALA A CA 1
ATOM 841 C C . ALA A 1 112 ? 10.217 11.713 -7.082 1.00 86.62 112 ALA A C 1
ATOM 843 O O . ALA A 1 112 ? 9.193 11.125 -6.726 1.00 86.62 112 ALA A O 1
ATOM 844 N N . LEU A 1 113 ? 10.415 13.011 -6.818 1.00 89.75 113 LEU A N 1
ATOM 845 C CA . LEU A 1 113 ? 9.466 13.827 -6.055 1.00 89.75 113 LEU A CA 1
ATOM 846 C C . LEU A 1 113 ? 8.170 14.083 -6.832 1.00 89.75 113 LEU A C 1
ATOM 848 O O . LEU A 1 113 ? 7.089 14.009 -6.251 1.00 89.75 113 LEU A O 1
ATOM 852 N N . GLY A 1 114 ? 8.251 14.339 -8.142 1.00 91.12 114 GLY A N 1
ATOM 853 C CA . GLY A 1 114 ? 7.071 14.520 -8.990 1.00 91.12 114 GLY A CA 1
ATOM 854 C C . GLY A 1 114 ? 6.199 13.263 -9.049 1.00 91.12 114 GLY A C 1
ATOM 855 O O . GLY A 1 114 ? 4.973 13.339 -8.932 1.00 91.12 114 GLY A O 1
ATOM 856 N N . ALA A 1 115 ? 6.825 12.090 -9.149 1.00 90.88 115 ALA A N 1
ATOM 857 C CA . ALA A 1 115 ? 6.141 10.805 -9.135 1.00 90.88 115 ALA A CA 1
ATOM 858 C C . ALA A 1 115 ? 5.509 10.496 -7.771 1.00 90.88 115 ALA A C 1
ATOM 860 O O . ALA A 1 115 ? 4.351 10.080 -7.711 1.00 90.88 115 ALA A O 1
ATOM 861 N N . GLN A 1 116 ? 6.233 10.752 -6.677 1.00 92.25 116 GLN A N 1
ATOM 862 C CA . GLN A 1 116 ? 5.707 10.612 -5.319 1.00 92.25 116 GLN A CA 1
ATOM 863 C C . GLN A 1 116 ? 4.500 11.534 -5.090 1.00 92.25 116 GLN A C 1
ATOM 865 O O . GLN A 1 116 ? 3.461 11.084 -4.605 1.00 92.25 116 GLN A O 1
ATOM 870 N N . ALA A 1 117 ? 4.600 12.808 -5.480 1.00 93.00 117 ALA A N 1
ATOM 871 C CA . ALA A 1 117 ? 3.506 13.768 -5.361 1.00 93.00 117 ALA A CA 1
ATOM 872 C C . ALA A 1 117 ? 2.279 13.322 -6.171 1.00 93.00 117 ALA A C 1
ATOM 874 O O . ALA A 1 117 ? 1.162 13.327 -5.656 1.00 93.00 117 ALA A O 1
ATOM 875 N N . THR A 1 118 ? 2.488 12.857 -7.405 1.00 93.50 118 THR A N 1
ATOM 876 C CA . THR A 1 118 ? 1.415 12.321 -8.256 1.00 93.50 118 THR A CA 1
ATOM 877 C C . THR A 1 118 ? 0.739 11.111 -7.611 1.00 93.50 118 THR A C 1
ATOM 879 O O . THR A 1 118 ? -0.489 11.039 -7.563 1.00 93.50 118 THR A O 1
ATOM 882 N N . PHE A 1 119 ? 1.519 10.183 -7.051 1.00 93.56 119 PHE A N 1
ATOM 883 C CA . PHE A 1 119 ? 0.990 9.012 -6.354 1.00 93.56 119 PHE A CA 1
ATOM 884 C C . PHE A 1 119 ? 0.141 9.397 -5.134 1.00 93.56 119 PHE A C 1
ATOM 886 O O . PHE A 1 119 ? -0.961 8.874 -4.952 1.00 93.56 119 PHE A O 1
ATOM 893 N N . ILE A 1 120 ? 0.613 10.349 -4.324 1.00 93.25 120 ILE A N 1
ATOM 894 C CA . ILE A 1 120 ? -0.129 10.853 -3.160 1.00 93.25 120 ILE A CA 1
ATOM 895 C C . ILE A 1 120 ? -1.428 11.538 -3.599 1.00 93.25 120 ILE A C 1
ATOM 897 O O . ILE A 1 120 ? -2.477 11.273 -3.015 1.00 93.25 120 ILE A O 1
ATOM 901 N N . LEU A 1 121 ? -1.397 12.367 -4.647 1.00 93.62 121 LEU A N 1
ATOM 902 C CA . LEU A 1 121 ? -2.595 13.026 -5.178 1.00 93.62 121 LEU A CA 1
ATOM 903 C C . LEU A 1 121 ? -3.640 12.015 -5.661 1.00 93.62 121 LEU A C 1
ATOM 905 O O . LEU A 1 121 ? -4.822 12.160 -5.347 1.00 93.62 121 LEU A O 1
ATOM 909 N N . LEU A 1 122 ? -3.215 10.960 -6.361 1.00 90.81 122 LEU A N 1
ATOM 910 C CA . LEU A 1 122 ? -4.105 9.867 -6.760 1.00 90.81 122 LEU A CA 1
ATOM 911 C C . LEU A 1 122 ? -4.693 9.144 -5.543 1.00 90.81 122 LEU A C 1
ATOM 913 O O . LEU A 1 122 ? -5.890 8.857 -5.520 1.00 90.81 122 LEU A O 1
ATOM 917 N N . ASN A 1 123 ? -3.888 8.890 -4.509 1.00 89.81 123 ASN A N 1
ATOM 918 C CA . ASN A 1 123 ? -4.372 8.274 -3.276 1.00 89.81 123 ASN A CA 1
ATOM 919 C C . ASN A 1 123 ? -5.437 9.151 -2.588 1.00 89.81 123 ASN A C 1
ATOM 921 O O . ASN A 1 123 ? -6.533 8.669 -2.300 1.00 89.81 123 ASN A O 1
ATOM 925 N N . ILE A 1 124 ? -5.171 10.453 -2.429 1.00 90.12 124 ILE A N 1
ATOM 926 C CA . ILE A 1 124 ? -6.123 11.433 -1.875 1.00 90.12 124 ILE A CA 1
ATOM 927 C C . ILE A 1 124 ? -7.411 11.470 -2.707 1.00 90.12 124 ILE A C 1
ATOM 929 O O . ILE A 1 124 ? -8.515 11.491 -2.158 1.00 90.12 124 ILE A O 1
ATOM 933 N N . PHE A 1 125 ? -7.300 11.432 -4.033 1.00 89.25 125 PHE A N 1
ATOM 934 C CA . PHE A 1 125 ? -8.452 11.428 -4.929 1.00 89.25 125 PHE A CA 1
ATOM 935 C C . PHE A 1 125 ? -9.336 10.185 -4.751 1.00 89.25 125 PHE A C 1
ATOM 937 O O . PHE A 1 125 ? -10.561 10.300 -4.702 1.00 89.25 125 PHE A O 1
ATOM 944 N N . ILE A 1 126 ? -8.744 8.999 -4.601 1.00 87.12 126 ILE A N 1
ATOM 945 C CA . ILE A 1 126 ? -9.498 7.756 -4.379 1.00 87.12 126 ILE A CA 1
ATOM 946 C C . ILE A 1 126 ? -10.139 7.752 -2.986 1.00 87.12 126 ILE A C 1
ATOM 948 O O . ILE A 1 126 ? -11.309 7.391 -2.852 1.00 87.12 126 ILE A O 1
ATOM 952 N N . VAL A 1 127 ? -9.405 8.191 -1.960 1.00 87.38 127 VAL A N 1
ATOM 953 C CA . VAL A 1 127 ? -9.884 8.229 -0.570 1.00 87.38 127 VAL A CA 1
ATOM 954 C C . VAL A 1 127 ? -10.991 9.271 -0.381 1.00 87.38 127 VAL A C 1
ATOM 956 O O . VAL A 1 127 ? -11.963 9.002 0.326 1.00 87.38 127 VAL A O 1
ATOM 959 N N . SER A 1 128 ? -10.911 10.426 -1.051 1.00 86.38 128 SER A N 1
ATOM 960 C CA . SER A 1 128 ? -11.933 11.485 -0.954 1.00 86.38 128 SER A CA 1
ATOM 961 C C . SER A 1 128 ? -13.304 11.062 -1.500 1.00 86.38 128 SER A C 1
ATOM 963 O O . SER A 1 128 ? -14.328 11.574 -1.056 1.00 86.38 128 SER A O 1
ATOM 965 N N . ARG A 1 129 ? -13.356 10.059 -2.388 1.00 84.44 129 ARG A N 1
ATOM 966 C CA . ARG A 1 129 ? -14.606 9.435 -2.869 1.00 84.44 129 ARG A CA 1
ATOM 967 C C . ARG A 1 129 ? -15.260 8.489 -1.850 1.00 84.44 129 ARG A C 1
ATOM 969 O O . ARG A 1 129 ? -16.326 7.935 -2.124 1.00 84.44 129 ARG A O 1
ATOM 976 N N . GLY A 1 130 ? -14.653 8.323 -0.676 1.00 81.00 130 GLY A N 1
ATOM 977 C CA . GLY A 1 130 ? -15.142 7.492 0.417 1.00 81.00 130 GLY A CA 1
ATOM 978 C C . GLY A 1 130 ? -14.787 6.011 0.268 1.00 81.00 130 GLY A C 1
ATOM 979 O O . GLY A 1 130 ? -14.435 5.522 -0.806 1.00 81.00 130 GLY A O 1
ATOM 980 N N . VAL A 1 131 ? -14.907 5.273 1.374 1.00 74.56 131 VAL A N 1
ATOM 981 C CA . VAL A 1 131 ? -14.463 3.871 1.473 1.00 74.56 131 VAL A CA 1
ATOM 982 C C . VAL A 1 131 ? -15.245 2.950 0.531 1.00 74.56 131 VAL A C 1
ATOM 984 O O . VAL A 1 131 ? -14.637 2.210 -0.234 1.00 74.56 131 VAL A O 1
ATOM 987 N N . GLN A 1 132 ? -16.579 3.031 0.527 1.00 69.75 132 GLN A N 1
ATOM 988 C CA . GLN A 1 132 ? -17.430 2.125 -0.262 1.00 69.75 132 GLN A CA 1
ATOM 989 C C . GLN A 1 132 ? -17.384 2.411 -1.773 1.00 69.75 132 GLN A C 1
ATOM 991 O O . GLN A 1 132 ? -17.325 1.493 -2.587 1.00 69.75 132 GLN A O 1
ATOM 996 N N . LYS A 1 133 ? -17.423 3.691 -2.175 1.00 72.31 133 LYS A N 1
ATOM 997 C CA . LYS A 1 133 ? -17.490 4.081 -3.597 1.00 72.31 133 LYS A CA 1
ATOM 998 C C . LYS A 1 133 ? -16.115 4.223 -4.258 1.00 72.31 133 LYS A C 1
ATOM 1000 O O . LYS A 1 133 ? -16.036 4.117 -5.481 1.00 72.31 133 LYS A O 1
ATOM 1005 N N . GLY A 1 134 ? -15.062 4.465 -3.478 1.00 77.19 134 GLY A N 1
ATOM 1006 C CA . GLY A 1 134 ? -13.683 4.565 -3.952 1.00 77.19 134 GLY A CA 1
ATOM 1007 C C . GLY A 1 134 ? -12.908 3.275 -3.709 1.00 77.19 134 GLY A C 1
ATOM 1008 O O . GLY A 1 134 ? -12.734 2.467 -4.622 1.00 77.19 134 GLY A O 1
ATOM 1009 N N . VAL A 1 135 ? -12.458 3.094 -2.465 1.00 81.31 135 VAL A N 1
ATOM 1010 C CA . VAL A 1 135 ? -11.486 2.056 -2.082 1.00 81.31 135 VAL A CA 1
ATOM 1011 C C . VAL A 1 135 ? -12.020 0.649 -2.349 1.00 81.31 135 VAL A C 1
ATOM 1013 O O . VAL A 1 135 ? -11.376 -0.125 -3.048 1.00 81.31 135 VAL A O 1
ATOM 1016 N N . GLU A 1 136 ? -13.220 0.325 -1.867 1.00 84.50 136 GLU A N 1
ATOM 1017 C CA . GLU A 1 136 ? -13.773 -1.029 -1.971 1.00 84.50 136 GLU A CA 1
ATOM 1018 C C . GLU A 1 136 ? -13.993 -1.454 -3.430 1.00 84.50 136 GLU A C 1
ATOM 1020 O O . GLU A 1 136 ? -13.671 -2.579 -3.816 1.00 84.50 136 GLU A O 1
ATOM 1025 N N . ARG A 1 137 ? -14.500 -0.544 -4.274 1.00 82.19 137 ARG A N 1
ATOM 1026 C CA . ARG A 1 137 ? -14.715 -0.820 -5.700 1.00 82.19 137 ARG A CA 1
ATOM 1027 C C . ARG A 1 137 ? -13.398 -1.007 -6.446 1.00 82.19 137 ARG A C 1
ATOM 1029 O O . ARG A 1 137 ? -13.301 -1.925 -7.257 1.00 82.19 137 ARG A O 1
ATOM 1036 N N . ALA A 1 138 ? -12.402 -0.165 -6.168 1.00 82.50 138 ALA A N 1
ATOM 1037 C CA . ALA A 1 138 ? -11.074 -0.308 -6.752 1.00 82.50 138 ALA A CA 1
ATOM 1038 C C . ALA A 1 138 ? -10.460 -1.661 -6.362 1.00 82.50 138 ALA A C 1
ATOM 1040 O O . ALA A 1 138 ? -10.067 -2.424 -7.239 1.00 82.50 138 ALA A O 1
ATOM 1041 N N . SER A 1 139 ? -10.485 -2.023 -5.076 1.00 84.69 139 SER A N 1
ATOM 1042 C CA . SER A 1 139 ? -9.950 -3.300 -4.592 1.00 84.69 139 SER A CA 1
ATOM 1043 C C . SER A 1 139 ? -10.664 -4.516 -5.188 1.00 84.69 139 SER A C 1
ATOM 1045 O O . SER A 1 139 ? -9.997 -5.482 -5.548 1.00 84.69 139 SER A O 1
ATOM 1047 N N . LYS A 1 140 ? -11.992 -4.467 -5.366 1.00 87.19 140 LYS A N 1
ATOM 1048 C CA . LYS A 1 140 ? -12.767 -5.553 -5.997 1.00 87.19 140 LYS A CA 1
ATOM 1049 C C . LYS A 1 140 ? -12.343 -5.850 -7.436 1.00 87.19 140 LYS A C 1
ATOM 1051 O O . LYS A 1 140 ? -12.463 -6.991 -7.861 1.00 87.19 140 LYS A O 1
ATOM 1056 N N . VAL A 1 141 ? -11.860 -4.850 -8.176 1.00 88.38 141 VAL A N 1
ATOM 1057 C CA . VAL A 1 141 ? -11.382 -5.019 -9.560 1.00 88.38 141 VAL A CA 1
ATOM 1058 C C . VAL A 1 141 ? -9.882 -5.309 -9.599 1.00 88.38 141 VAL A C 1
ATOM 1060 O O . VAL A 1 141 ? -9.439 -6.192 -10.329 1.00 88.38 141 VAL A O 1
ATOM 1063 N N . MET A 1 142 ? -9.096 -4.592 -8.794 1.00 86.94 142 MET A N 1
ATOM 1064 C CA . MET A 1 142 ? -7.639 -4.708 -8.788 1.00 86.94 142 MET A CA 1
ATOM 1065 C C . MET A 1 142 ? -7.161 -6.058 -8.243 1.00 86.94 142 MET A C 1
ATOM 1067 O O . MET A 1 142 ? -6.192 -6.591 -8.768 1.00 86.94 142 MET A O 1
ATOM 1071 N N . MET A 1 143 ? -7.835 -6.639 -7.240 1.00 91.12 143 MET A N 1
ATOM 1072 C CA . MET A 1 143 ? -7.422 -7.922 -6.648 1.00 91.12 143 MET A CA 1
ATOM 1073 C C . MET A 1 143 ? -7.521 -9.102 -7.635 1.00 91.12 143 MET A C 1
ATOM 1075 O O . MET A 1 143 ? -6.517 -9.793 -7.809 1.00 91.12 143 MET A O 1
ATOM 1079 N N . PRO A 1 144 ? -8.655 -9.333 -8.335 1.00 90.06 144 PRO A N 1
ATOM 1080 C CA . PRO A 1 144 ? -8.720 -10.371 -9.366 1.00 90.06 144 PRO A CA 1
ATOM 1081 C C . PRO A 1 144 ? -7.733 -10.138 -10.511 1.00 90.06 144 PRO A C 1
ATOM 1083 O O . PRO A 1 144 ? -7.101 -11.080 -10.979 1.00 90.06 144 PRO A O 1
ATOM 1086 N N . LEU A 1 145 ? -7.571 -8.886 -10.948 1.00 92.25 145 LEU A N 1
ATOM 1087 C CA . LEU A 1 145 ? -6.666 -8.543 -12.045 1.00 92.25 145 LEU A CA 1
ATOM 1088 C C . LEU A 1 145 ? -5.205 -8.829 -11.679 1.00 92.25 145 LEU A C 1
ATOM 1090 O O . LEU A 1 145 ? -4.481 -9.425 -12.473 1.00 92.25 145 LEU A O 1
ATOM 1094 N N . LEU A 1 146 ? -4.793 -8.472 -10.459 1.00 89.88 146 LEU A N 1
ATOM 1095 C CA . LEU A 1 146 ? -3.472 -8.800 -9.929 1.00 89.88 146 LEU A CA 1
ATOM 1096 C C . LEU A 1 146 ? -3.247 -10.318 -9.926 1.00 89.88 146 LEU A C 1
ATOM 1098 O O . LEU A 1 146 ? -2.202 -10.777 -10.376 1.00 89.88 146 LEU A O 1
ATOM 1102 N N . PHE A 1 147 ? -4.235 -11.095 -9.471 1.00 91.94 147 PHE A N 1
ATOM 1103 C CA . PHE A 1 147 ? -4.155 -12.556 -9.450 1.00 91.94 147 PHE A CA 1
ATOM 1104 C C . PHE A 1 147 ? -3.975 -13.150 -10.855 1.00 91.94 147 PHE A C 1
ATOM 1106 O O . PHE A 1 147 ? -3.095 -13.981 -11.057 1.00 91.94 147 PHE A O 1
ATOM 1113 N N . ILE A 1 148 ? -4.749 -12.682 -11.839 1.00 93.88 148 ILE A N 1
ATOM 1114 C CA . ILE A 1 148 ? -4.637 -13.135 -13.234 1.00 93.88 148 ILE A CA 1
ATOM 1115 C C . ILE A 1 148 ? -3.244 -12.832 -13.797 1.00 93.88 148 ILE A C 1
ATOM 1117 O O . ILE A 1 148 ? -2.613 -13.710 -14.383 1.00 93.88 148 ILE A O 1
ATOM 1121 N N . ILE A 1 149 ? -2.735 -11.614 -13.585 1.00 90.56 149 ILE A N 1
ATOM 1122 C CA . ILE A 1 149 ? -1.388 -11.235 -14.032 1.00 90.56 149 ILE A CA 1
ATOM 1123 C C . ILE A 1 149 ? -0.327 -12.117 -13.364 1.00 90.56 149 ILE A C 1
ATOM 1125 O O . ILE A 1 149 ? 0.596 -12.564 -14.040 1.00 90.56 149 ILE A O 1
ATOM 1129 N N . PHE A 1 150 ? -0.466 -12.415 -12.069 1.00 89.56 150 PHE A N 1
ATOM 1130 C CA . PHE A 1 150 ? 0.446 -13.325 -11.376 1.00 89.56 150 PHE A CA 1
ATOM 1131 C C . PHE A 1 150 ? 0.479 -14.713 -12.013 1.00 89.56 150 PHE A C 1
ATOM 1133 O O . PHE A 1 150 ? 1.567 -15.233 -12.241 1.00 89.56 150 PHE A O 1
ATOM 1140 N N . VAL A 1 151 ? -0.680 -15.296 -12.330 1.00 91.56 151 VAL A N 1
ATOM 1141 C CA . VAL A 1 151 ? -0.754 -16.615 -12.979 1.00 91.56 151 VAL A CA 1
ATOM 1142 C C . VAL A 1 151 ? -0.043 -16.592 -14.334 1.00 91.56 151 VAL A C 1
ATOM 1144 O O . VAL A 1 151 ? 0.817 -17.434 -14.579 1.00 91.56 151 VAL A O 1
ATOM 1147 N N . ILE A 1 152 ? -0.306 -15.578 -15.164 1.00 91.62 152 ILE A N 1
ATOM 1148 C CA . ILE A 1 152 ? 0.348 -15.418 -16.475 1.00 91.62 152 ILE A CA 1
ATOM 1149 C C . ILE A 1 152 ? 1.872 -15.304 -16.324 1.00 91.62 152 ILE A C 1
ATOM 1151 O O . ILE A 1 152 ? 2.629 -15.916 -17.080 1.00 91.62 152 ILE A O 1
ATOM 1155 N N . ILE A 1 153 ? 2.341 -14.526 -15.344 1.00 87.62 153 ILE A N 1
ATOM 1156 C CA . ILE A 1 153 ? 3.774 -14.371 -15.079 1.00 87.62 153 ILE A CA 1
ATOM 1157 C C . ILE A 1 153 ? 4.385 -15.694 -14.615 1.00 87.62 153 ILE A C 1
ATOM 1159 O O . ILE A 1 153 ? 5.479 -16.023 -15.061 1.00 87.62 153 ILE A O 1
ATOM 1163 N N . ILE A 1 154 ? 3.706 -16.459 -13.756 1.00 86.69 154 ILE A N 1
ATOM 1164 C CA . ILE A 1 154 ? 4.183 -17.770 -13.293 1.00 86.69 154 ILE A CA 1
ATOM 1165 C C . ILE A 1 154 ? 4.321 -18.728 -14.476 1.00 86.69 154 ILE A C 1
ATOM 1167 O O . ILE A 1 154 ? 5.390 -19.306 -14.662 1.00 86.69 154 ILE A O 1
ATOM 1171 N N . GLU A 1 155 ? 3.286 -18.852 -15.307 1.00 87.44 155 GLU A N 1
ATOM 1172 C CA . GLU A 1 155 ? 3.316 -19.701 -16.502 1.00 87.44 155 GLU A CA 1
ATOM 1173 C C . GLU A 1 155 ? 4.457 -19.303 -17.441 1.00 87.44 155 GLU A C 1
ATOM 1175 O O . GLU A 1 155 ? 5.250 -20.146 -17.870 1.00 87.44 155 GLU A O 1
ATOM 1180 N N . ARG A 1 156 ? 4.606 -17.999 -17.709 1.00 83.75 156 ARG A N 1
ATOM 1181 C CA . ARG A 1 156 ? 5.695 -17.499 -18.548 1.00 83.75 156 ARG A CA 1
ATOM 1182 C C . ARG A 1 156 ? 7.057 -17.777 -17.921 1.00 83.75 156 ARG A C 1
ATOM 1184 O O . ARG A 1 156 ? 7.942 -18.235 -18.636 1.00 83.75 156 ARG A O 1
ATOM 1191 N N . SER A 1 157 ? 7.214 -17.538 -16.621 1.00 81.75 157 SER A N 1
ATOM 1192 C CA . SER A 1 157 ? 8.448 -17.771 -15.859 1.00 81.75 157 SER A CA 1
ATOM 1193 C C . SER A 1 157 ? 8.898 -19.231 -15.945 1.00 81.75 157 SER A C 1
ATOM 1195 O O . SER A 1 157 ? 10.067 -19.500 -16.201 1.00 81.75 157 SER A O 1
ATOM 1197 N N . LEU A 1 158 ? 7.961 -20.178 -15.835 1.00 80.62 158 LEU A N 1
ATOM 1198 C CA . LEU A 1 158 ? 8.243 -21.611 -15.952 1.00 80.62 158 LEU A CA 1
ATOM 1199 C C . LEU A 1 158 ? 8.620 -22.043 -17.377 1.00 80.62 158 LEU A C 1
ATOM 1201 O O . LEU A 1 158 ? 9.336 -23.026 -17.545 1.00 80.62 158 LEU A O 1
ATOM 1205 N N . SER A 1 159 ? 8.169 -21.309 -18.400 1.00 79.38 159 SER A N 1
ATOM 1206 C CA . SER A 1 159 ? 8.527 -21.572 -19.802 1.00 79.38 159 SER A CA 1
ATOM 1207 C C . SER A 1 159 ? 9.914 -21.051 -20.211 1.00 79.38 159 SER A C 1
ATOM 1209 O O . SER A 1 159 ? 10.372 -21.347 -21.315 1.00 79.38 159 SER A O 1
ATOM 1211 N N . LEU A 1 160 ? 10.586 -20.263 -19.358 1.00 78.50 160 LEU A N 1
ATOM 1212 C CA . LEU A 1 160 ? 11.934 -19.766 -19.637 1.00 78.50 160 LEU A CA 1
ATOM 1213 C C . LEU A 1 160 ? 13.002 -20.857 -19.414 1.00 78.50 160 LEU A C 1
ATOM 1215 O O . LEU A 1 160 ? 12.890 -21.670 -18.491 1.00 78.50 160 LEU A O 1
ATOM 1219 N N . PRO A 1 161 ? 14.081 -20.859 -20.221 1.00 67.25 161 PRO A N 1
ATOM 1220 C CA . PRO A 1 161 ? 15.224 -21.736 -19.985 1.00 67.25 161 PRO A CA 1
ATOM 1221 C C . PRO A 1 161 ? 15.837 -21.456 -18.600 1.00 67.25 161 PRO A C 1
ATOM 1223 O O . PRO A 1 161 ? 15.929 -20.302 -18.185 1.00 67.25 161 PRO A O 1
ATOM 1226 N N . ASN A 1 162 ? 16.251 -22.516 -17.894 1.00 66.44 162 ASN A N 1
ATOM 1227 C CA . ASN A 1 162 ? 16.756 -22.524 -16.504 1.00 66.44 162 ASN A CA 1
ATOM 1228 C C . ASN A 1 162 ? 15.707 -22.367 -15.379 1.00 66.44 162 ASN A C 1
ATOM 1230 O O . ASN A 1 162 ? 16.073 -22.305 -14.206 1.00 66.44 162 ASN A O 1
ATOM 1234 N N . ALA A 1 163 ? 14.401 -22.388 -15.677 1.00 62.47 163 ALA A N 1
ATOM 1235 C CA . ALA A 1 163 ? 13.362 -22.345 -14.637 1.00 62.47 163 ALA A CA 1
ATOM 1236 C C . ALA A 1 163 ? 13.450 -23.520 -13.636 1.00 62.47 163 ALA A C 1
ATOM 1238 O O . ALA A 1 163 ? 13.246 -23.342 -12.432 1.00 62.47 163 ALA A O 1
ATOM 1239 N N . MET A 1 164 ? 13.819 -24.713 -14.118 1.00 61.47 164 MET A N 1
ATOM 1240 C CA . MET A 1 164 ? 13.986 -25.903 -13.276 1.00 61.47 164 MET A CA 1
ATOM 1241 C C . MET A 1 164 ? 15.185 -25.787 -12.324 1.00 61.47 164 MET A C 1
ATOM 1243 O O . MET A 1 164 ? 15.087 -26.229 -11.182 1.00 61.47 164 MET A O 1
ATOM 1247 N N . GLU A 1 165 ? 16.281 -25.137 -12.730 1.00 61.41 165 GLU A N 1
ATOM 1248 C CA . GLU A 1 165 ? 17.431 -24.884 -11.846 1.00 61.41 165 GLU A CA 1
ATOM 1249 C C . GLU A 1 165 ? 17.062 -23.942 -10.692 1.00 61.41 165 GLU A C 1
ATOM 1251 O O . GLU A 1 165 ? 17.486 -24.160 -9.555 1.00 61.41 165 GLU A O 1
ATOM 1256 N N . GLY A 1 166 ? 16.210 -22.943 -10.947 1.00 59.62 166 GLY A N 1
ATOM 1257 C CA . GLY A 1 166 ? 15.666 -22.062 -9.910 1.00 59.62 166 GLY A CA 1
ATOM 1258 C C . GLY A 1 166 ? 14.787 -22.806 -8.899 1.00 59.62 166 GLY A C 1
ATOM 1259 O O . GLY A 1 166 ? 14.917 -22.594 -7.691 1.00 59.62 166 GLY A O 1
ATOM 1260 N N . PHE A 1 167 ? 13.948 -23.732 -9.375 1.00 61.44 167 PHE A N 1
ATOM 1261 C CA . PHE A 1 167 ? 13.135 -24.586 -8.507 1.00 61.44 167 PHE A CA 1
ATOM 1262 C C . PHE A 1 167 ? 14.013 -25.485 -7.625 1.00 61.44 167 PHE A C 1
ATOM 1264 O O . PHE A 1 167 ? 13.893 -25.433 -6.399 1.00 61.44 167 PHE A O 1
ATOM 1271 N N . PHE A 1 168 ? 14.959 -26.225 -8.216 1.00 58.75 168 PHE A N 1
ATOM 1272 C CA . PHE A 1 168 ? 15.853 -27.118 -7.471 1.00 58.75 168 PHE A CA 1
ATOM 1273 C C . PHE A 1 168 ? 16.765 -26.373 -6.486 1.00 58.75 168 PHE A C 1
ATOM 1275 O O . PHE A 1 168 ? 16.966 -26.843 -5.368 1.00 58.75 168 PHE A O 1
ATOM 1282 N N . THR A 1 169 ? 17.264 -25.186 -6.842 1.00 59.66 169 THR A N 1
ATOM 1283 C CA . THR A 1 169 ? 18.068 -24.351 -5.930 1.00 59.66 169 THR A CA 1
ATOM 1284 C C . THR A 1 169 ? 17.244 -23.893 -4.724 1.00 59.66 169 THR A C 1
ATOM 1286 O O . THR A 1 169 ? 17.723 -23.942 -3.591 1.00 59.66 169 THR A O 1
ATOM 1289 N N . SER A 1 170 ? 15.980 -23.511 -4.937 1.00 57.22 170 SER A N 1
ATOM 1290 C CA . SER A 1 170 ? 15.082 -23.084 -3.856 1.00 57.22 170 SER A CA 1
ATOM 1291 C C . SER A 1 170 ? 14.677 -24.225 -2.914 1.00 57.22 170 SER A C 1
ATOM 1293 O O . SER A 1 170 ? 14.552 -24.000 -1.709 1.00 57.22 170 SER A O 1
ATOM 1295 N N . SER A 1 171 ? 14.523 -25.450 -3.434 1.00 58.19 171 SER A N 1
ATOM 1296 C CA . SER A 1 171 ? 14.181 -26.630 -2.636 1.00 58.19 171 SER A CA 1
ATOM 1297 C C . SER A 1 171 ? 15.377 -27.194 -1.871 1.00 58.19 171 SER A C 1
ATOM 1299 O O . SER A 1 171 ? 15.215 -27.636 -0.739 1.00 58.19 171 SER A O 1
ATOM 1301 N N . ASN A 1 172 ? 16.589 -27.158 -2.439 1.00 56.09 172 ASN A N 1
ATOM 1302 C CA . ASN A 1 172 ? 17.785 -27.685 -1.767 1.00 56.09 172 ASN A CA 1
ATOM 1303 C C . ASN A 1 172 ? 18.188 -26.836 -0.547 1.00 56.09 172 ASN A C 1
ATOM 1305 O O . ASN A 1 172 ? 18.709 -27.359 0.433 1.00 56.09 172 ASN A O 1
ATOM 1309 N N . GLN A 1 173 ? 17.875 -25.535 -0.564 1.00 57.62 173 GLN A N 1
ATOM 1310 C CA . GLN A 1 173 ? 18.066 -24.638 0.583 1.00 57.62 173 GLN A CA 1
ATOM 1311 C C . GLN A 1 173 ? 17.168 -24.967 1.790 1.00 57.62 173 GLN A C 1
ATOM 1313 O O . GLN A 1 173 ? 17.446 -24.491 2.886 1.00 57.62 173 GLN A O 1
ATOM 1318 N N . ILE A 1 174 ? 16.117 -25.781 1.619 1.00 56.62 174 ILE A N 1
ATOM 1319 C CA . ILE A 1 174 ? 15.221 -26.205 2.710 1.00 56.62 174 ILE A CA 1
ATOM 1320 C C . ILE A 1 174 ? 15.897 -27.246 3.618 1.00 56.62 174 ILE A C 1
ATOM 1322 O O . ILE A 1 174 ? 15.585 -27.302 4.801 1.00 56.62 174 ILE A O 1
ATOM 1326 N N . PHE A 1 175 ? 16.816 -28.056 3.079 1.00 54.88 175 PHE A N 1
ATOM 1327 C CA . PHE A 1 175 ? 17.390 -29.222 3.768 1.00 54.88 175 PHE A CA 1
ATOM 1328 C C . PHE A 1 175 ? 18.866 -29.061 4.169 1.00 54.88 175 PHE A C 1
ATOM 1330 O O . PHE A 1 175 ? 19.434 -29.976 4.758 1.00 54.88 175 PHE A O 1
ATOM 1337 N N . GLN A 1 176 ? 19.503 -27.938 3.821 1.00 54.19 176 GLN A N 1
ATOM 1338 C CA . GLN A 1 176 ? 20.938 -27.692 4.045 1.00 54.19 176 GLN A CA 1
ATOM 1339 C C . GLN A 1 176 ? 21.246 -26.803 5.267 1.00 54.19 176 GLN A C 1
ATOM 1341 O O . GLN A 1 176 ? 22.418 -26.525 5.507 1.00 54.19 176 GLN A O 1
ATOM 1346 N N . ASN A 1 177 ? 20.235 -26.375 6.035 1.00 44.00 177 ASN A N 1
ATOM 1347 C CA . ASN A 1 177 ? 20.398 -25.636 7.297 1.00 44.00 177 ASN A CA 1
ATOM 1348 C C . ASN A 1 177 ? 19.604 -26.289 8.427 1.00 44.00 177 ASN A C 1
ATOM 1350 O O . ASN A 1 177 ? 18.396 -26.532 8.208 1.00 44.00 177 ASN A O 1
#